Protein AF-A0A2G6CK92-F1 (afdb_monomer)

Nearest PDB structures (foldseek):
  3bgt-assembly1_D  TM=4.318E-01  e=2.587E+00  Chromobacterium violaceum
  5vly-assembly1_C  TM=3.282E-01  e=5.664E+00  Qubevirus durum

Foldseek 3Di:
DDPVVVVVVCVVVVDPPDPDDPACVVVLLVLQLCLCVPFVVVLLVVVQVVCVVVQKHWDWDDDSFKIKIFIDRVPDGQWIKMKGKDWAWPPPPDDDDDDPDPTHIFIFIWIDIPDDTDRGDGSVPDGSVNSVVVVVVVVVVSVVPDDD

Radius of gyration: 22.04 Å; Cα contacts (8 Å, |Δi|>4): 185; chains: 1; bounding box: 46×34×69 Å

Structure (mmCIF, N/CA/C/O backbone):
data_AF-A0A2G6CK92-F1
#
_entry.id   AF-A0A2G6CK92-F1
#
loop_
_atom_site.group_PDB
_atom_site.id
_atom_site.type_symbol
_atom_site.label_atom_id
_atom_site.label_alt_id
_atom_site.label_comp_id
_atom_site.label_asym_id
_atom_site.label_entity_id
_atom_site.label_seq_id
_atom_site.pdbx_PDB_ins_code
_atom_site.Cartn_x
_atom_site.Cartn_y
_atom_site.Cartn_z
_atom_site.occupancy
_atom_site.B_iso_or_equiv
_atom_site.auth_seq_id
_atom_site.auth_comp_id
_atom_site.auth_asym_id
_atom_site.auth_atom_id
_atom_site.pdbx_PDB_model_num
ATOM 1 N N . MET A 1 1 ? 24.777 24.370 -52.849 1.00 43.94 1 MET A N 1
ATOM 2 C CA . MET A 1 1 ? 23.976 23.941 -51.683 1.00 43.94 1 MET A CA 1
ATOM 3 C C . MET A 1 1 ? 23.740 22.450 -51.851 1.00 43.94 1 MET A C 1
ATOM 5 O O . MET A 1 1 ? 23.235 22.067 -52.897 1.00 43.94 1 MET A O 1
ATOM 9 N N . SER A 1 2 ? 24.301 21.631 -50.959 1.00 49.22 2 SER A N 1
ATOM 10 C CA . SER A 1 2 ? 24.571 20.202 -51.185 1.00 49.22 2 SER A CA 1
ATOM 11 C C . SER A 1 2 ? 23.309 19.328 -51.173 1.00 49.22 2 SER A C 1
ATOM 13 O O . SER A 1 2 ? 22.389 19.544 -50.389 1.00 49.22 2 SER A O 1
ATOM 15 N N . GLU A 1 3 ? 23.302 18.296 -52.024 1.00 59.47 3 GLU A N 1
ATOM 16 C CA . GLU A 1 3 ? 22.257 17.262 -52.151 1.00 59.47 3 GLU A CA 1
ATOM 17 C C . GLU A 1 3 ? 22.199 16.264 -50.972 1.00 59.47 3 GLU A C 1
ATOM 19 O O . GLU A 1 3 ? 21.442 15.298 -51.019 1.00 59.47 3 GLU A O 1
ATOM 24 N N . GLN A 1 4 ? 22.941 16.519 -49.888 1.00 63.59 4 GLN A N 1
ATOM 25 C CA . GLN A 1 4 ? 23.067 15.644 -48.710 1.00 63.59 4 GLN A CA 1
ATOM 26 C C . GLN A 1 4 ? 21.727 15.290 -48.052 1.00 63.59 4 GLN A C 1
ATOM 28 O O . GLN A 1 4 ? 21.559 14.186 -47.543 1.00 63.59 4 GLN A O 1
ATOM 33 N N . TRP A 1 5 ? 20.738 16.181 -48.125 1.00 66.19 5 TRP A N 1
ATOM 34 C CA . TRP A 1 5 ? 19.427 15.945 -47.519 1.00 66.19 5 TRP A CA 1
ATOM 35 C C . TRP A 1 5 ? 18.634 14.814 -48.200 1.00 66.19 5 TRP A C 1
ATOM 37 O O . TRP A 1 5 ? 17.757 14.215 -47.578 1.00 66.19 5 TRP A O 1
ATOM 47 N N . ARG A 1 6 ? 18.922 14.498 -49.472 1.00 66.94 6 ARG A N 1
ATOM 48 C CA . ARG A 1 6 ? 18.248 13.413 -50.209 1.00 66.94 6 ARG A CA 1
ATOM 49 C C . ARG A 1 6 ? 18.767 12.043 -49.796 1.00 66.94 6 ARG A C 1
ATOM 51 O O . ARG A 1 6 ? 17.975 11.106 -49.706 1.00 66.94 6 ARG A O 1
ATOM 58 N N . ASP A 1 7 ? 20.064 11.949 -49.523 1.00 59.66 7 ASP A N 1
ATOM 59 C CA . ASP A 1 7 ? 20.697 10.727 -49.031 1.00 59.66 7 ASP A CA 1
ATOM 60 C C . ASP A 1 7 ? 20.272 10.441 -47.586 1.00 59.66 7 ASP A C 1
ATOM 62 O O . ASP A 1 7 ? 19.863 9.321 -47.283 1.00 59.66 7 ASP A O 1
ATOM 66 N N . GLU A 1 8 ? 20.213 11.472 -46.734 1.00 55.81 8 GLU A N 1
ATOM 67 C CA . GLU A 1 8 ? 19.675 11.360 -45.370 1.00 55.81 8 GLU A CA 1
ATOM 68 C C . GLU A 1 8 ? 18.207 10.902 -45.361 1.00 55.81 8 GLU A C 1
ATOM 70 O O . GLU A 1 8 ? 17.823 10.026 -44.584 1.00 55.81 8 GLU A O 1
ATOM 75 N N . LEU A 1 9 ? 17.377 11.440 -46.263 1.00 56.38 9 LEU A N 1
ATOM 76 C CA . LEU A 1 9 ? 15.979 11.027 -46.399 1.00 56.38 9 LEU A CA 1
ATOM 77 C C . LEU A 1 9 ? 15.860 9.579 -46.897 1.00 56.38 9 LEU A C 1
ATOM 79 O O . LEU A 1 9 ? 14.988 8.838 -46.440 1.00 56.38 9 LEU A O 1
ATOM 83 N N . ARG A 1 10 ? 16.743 9.152 -47.808 1.00 61.22 10 ARG A N 1
ATOM 84 C CA . ARG A 1 10 ? 16.795 7.769 -48.297 1.00 61.22 10 ARG A CA 1
ATOM 85 C C . ARG A 1 10 ? 17.164 6.790 -47.193 1.00 61.22 10 ARG A C 1
ATOM 87 O O . ARG A 1 10 ? 16.502 5.764 -47.091 1.00 61.22 10 ARG A O 1
ATOM 94 N N . GLU A 1 11 ? 18.148 7.100 -46.352 1.00 54.81 11 GLU A N 1
ATOM 95 C CA . GLU A 1 11 ? 18.506 6.249 -45.209 1.00 54.81 11 GLU A CA 1
ATOM 96 C C . GLU A 1 11 ? 17.381 6.159 -44.171 1.00 54.81 11 GLU A C 1
ATOM 98 O O . GLU A 1 11 ? 17.123 5.094 -43.608 1.00 54.81 11 GLU A O 1
ATOM 103 N N . LEU A 1 12 ? 16.659 7.260 -43.953 1.00 54.41 12 LEU A N 1
ATOM 104 C CA . LEU A 1 12 ? 15.535 7.317 -43.019 1.00 54.41 12 LEU A CA 1
ATOM 105 C C . LEU A 1 12 ? 14.341 6.477 -43.513 1.00 54.41 12 LEU A C 1
ATOM 107 O O . LEU A 1 12 ? 13.684 5.804 -42.715 1.00 54.41 12 LEU A O 1
ATOM 111 N N . LEU A 1 13 ? 14.097 6.467 -44.828 1.00 59.41 13 LEU A N 1
ATOM 112 C CA . LEU A 1 13 ? 13.025 5.705 -45.483 1.00 59.41 13 LEU A CA 1
ATOM 113 C C . LEU A 1 13 ? 13.396 4.242 -45.783 1.00 59.41 13 LEU A C 1
ATOM 115 O O . LEU A 1 13 ? 12.508 3.392 -45.804 1.00 59.41 13 LEU A O 1
ATOM 119 N N . ALA A 1 14 ? 14.681 3.927 -45.975 1.00 58.38 14 ALA A N 1
ATOM 120 C CA . ALA A 1 14 ? 15.176 2.569 -46.242 1.00 58.38 14 ALA A CA 1
ATOM 121 C C . ALA A 1 14 ? 15.071 1.623 -45.033 1.00 58.38 14 ALA A C 1
ATOM 123 O O . ALA A 1 14 ? 15.307 0.423 -45.161 1.00 58.38 14 ALA A O 1
ATOM 124 N N . GLY A 1 15 ? 14.641 2.137 -43.880 1.00 43.56 15 GLY A N 1
ATOM 125 C CA . GLY A 1 15 ? 14.194 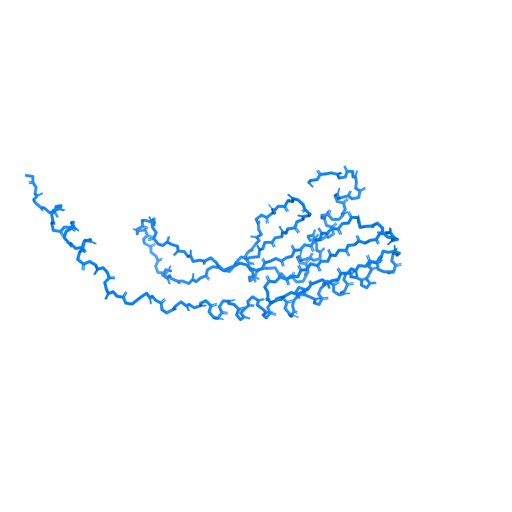1.316 -42.774 1.00 43.56 15 GLY A CA 1
ATOM 126 C C . GLY A 1 15 ? 15.347 0.816 -41.918 1.00 43.56 15 GLY A C 1
ATOM 127 O O . GLY A 1 15 ? 16.157 -0.023 -42.309 1.00 43.56 15 GLY A O 1
ATOM 128 N N . ARG A 1 16 ? 15.325 1.256 -40.659 1.00 50.00 16 ARG A N 1
ATOM 129 C CA . ARG A 1 16 ? 15.882 0.516 -39.526 1.00 50.00 16 ARG A CA 1
ATOM 130 C C . ARG A 1 16 ? 15.254 -0.885 -39.475 1.00 50.00 16 ARG A C 1
ATOM 132 O O . ARG A 1 16 ? 14.357 -1.135 -38.679 1.00 50.00 16 ARG A O 1
ATOM 139 N N . SER A 1 17 ? 15.745 -1.805 -40.295 1.00 42.28 17 SER A N 1
ATOM 140 C CA . SER A 1 17 ? 15.486 -3.243 -40.179 1.00 42.28 17 SER A CA 1
ATOM 141 C C . SER A 1 17 ? 16.558 -3.882 -39.300 1.00 42.28 17 SER A C 1
ATOM 143 O O . SER A 1 17 ? 17.225 -4.837 -39.679 1.00 42.28 17 SER A O 1
ATOM 145 N N . GLY A 1 18 ? 16.758 -3.317 -38.111 1.00 43.75 18 GLY A N 1
ATOM 146 C CA . GLY A 1 18 ? 17.366 -4.038 -37.002 1.00 43.75 18 GLY A CA 1
ATOM 147 C C . GLY A 1 18 ? 16.231 -4.546 -36.116 1.00 43.75 18 GLY A C 1
ATOM 148 O O . GLY A 1 18 ? 15.312 -3.766 -35.847 1.00 43.75 18 GLY A O 1
ATOM 149 N N . PRO A 1 19 ? 16.235 -5.814 -35.663 1.00 39.62 19 PRO A N 1
ATOM 150 C CA . PRO A 1 19 ? 15.238 -6.261 -34.701 1.00 39.62 19 PRO A CA 1
ATOM 151 C C . PRO A 1 19 ? 15.277 -5.317 -33.490 1.00 39.62 19 PRO A C 1
ATOM 153 O O . PRO A 1 19 ? 16.373 -4.957 -33.043 1.00 39.62 19 PRO A O 1
ATOM 156 N N . PRO A 1 20 ? 14.119 -4.886 -32.954 1.00 44.44 20 PRO A N 1
ATOM 157 C CA . PRO A 1 20 ? 14.107 -4.077 -31.745 1.00 44.44 20 PRO A CA 1
ATOM 158 C C . PRO A 1 20 ? 14.922 -4.798 -30.660 1.00 44.44 20 PRO A C 1
ATOM 160 O O . PRO A 1 20 ? 14.878 -6.035 -30.601 1.00 44.44 20 PRO A O 1
ATOM 163 N N . PRO A 1 21 ? 15.666 -4.073 -29.799 1.00 46.44 21 PRO A N 1
ATOM 164 C CA . PRO A 1 21 ? 16.368 -4.703 -28.687 1.00 46.44 21 PRO A CA 1
ATOM 165 C C . PRO A 1 21 ? 15.366 -5.587 -27.946 1.00 46.44 21 PRO A C 1
ATOM 167 O O . PRO A 1 21 ? 14.272 -5.115 -27.623 1.00 46.44 21 PRO A O 1
ATOM 170 N N . LYS A 1 22 ? 15.696 -6.878 -27.756 1.00 49.91 22 LYS A N 1
ATOM 171 C CA . LYS A 1 22 ? 14.795 -7.867 -27.139 1.00 49.91 22 LYS A CA 1
ATOM 172 C C . LYS A 1 22 ? 14.184 -7.230 -25.899 1.00 49.91 22 LYS A C 1
ATOM 174 O O . LYS A 1 22 ? 14.901 -6.949 -24.939 1.00 49.91 22 LYS A O 1
ATOM 179 N N . SER A 1 23 ? 12.887 -6.923 -25.953 1.00 53.25 23 SER A N 1
ATOM 180 C CA . SER A 1 23 ? 12.266 -6.115 -24.911 1.00 53.25 23 SER A CA 1
ATOM 181 C C . SER A 1 23 ? 12.450 -6.851 -23.587 1.00 53.25 23 SER A C 1
ATOM 183 O O . SER A 1 23 ? 11.966 -7.973 -23.420 1.00 53.25 23 SER A O 1
ATOM 185 N N . ASN A 1 24 ? 13.143 -6.233 -22.631 1.00 63.56 24 ASN A N 1
ATOM 186 C CA . ASN A 1 24 ? 13.328 -6.834 -21.315 1.00 63.56 24 ASN A CA 1
ATOM 187 C C . ASN A 1 24 ? 12.067 -6.692 -20.432 1.00 63.56 24 ASN A C 1
ATOM 189 O O . ASN A 1 24 ? 12.123 -6.615 -19.204 1.00 63.56 24 ASN A O 1
ATOM 193 N N . LEU A 1 25 ? 10.899 -6.609 -21.076 1.00 67.06 25 LEU A N 1
ATOM 194 C CA . LEU A 1 25 ? 9.591 -6.420 -20.466 1.00 67.06 25 LEU A CA 1
ATOM 195 C C . LEU A 1 25 ? 9.245 -7.587 -19.545 1.00 67.06 25 LEU A C 1
ATOM 197 O O . LEU A 1 25 ? 8.688 -7.374 -18.474 1.00 67.06 25 LEU A O 1
ATOM 201 N N . ALA A 1 26 ? 9.613 -8.810 -19.930 1.00 74.31 26 ALA A N 1
ATOM 202 C CA . ALA A 1 26 ? 9.411 -9.989 -19.099 1.00 74.31 26 ALA A CA 1
ATOM 203 C C . ALA A 1 26 ? 10.197 -9.897 -17.781 1.00 74.31 26 ALA A C 1
ATOM 205 O O . ALA A 1 26 ? 9.650 -10.201 -16.721 1.00 74.31 26 ALA A O 1
ATOM 206 N N . GLU A 1 27 ? 11.447 -9.430 -17.806 1.00 74.69 27 GLU A N 1
ATOM 207 C CA . GLU A 1 27 ? 12.224 -9.240 -16.579 1.00 74.69 27 GLU A CA 1
ATOM 208 C C . GLU A 1 27 ? 11.723 -8.041 -15.771 1.00 74.69 27 GLU A C 1
ATOM 210 O O . GLU A 1 27 ? 11.604 -8.137 -14.552 1.00 74.69 27 GLU A O 1
ATOM 215 N N . GLY A 1 28 ? 11.350 -6.939 -16.430 1.00 75.12 28 GLY A N 1
ATOM 216 C CA . GLY A 1 28 ? 10.701 -5.799 -15.781 1.00 75.12 28 GLY A CA 1
ATOM 217 C C . GLY A 1 28 ? 9.429 -6.210 -15.035 1.00 75.12 28 GLY A C 1
ATOM 218 O O . GLY A 1 28 ? 9.272 -5.893 -13.857 1.00 75.12 28 GLY A O 1
ATOM 219 N N . ARG A 1 29 ? 8.571 -7.008 -15.682 1.00 81.06 29 ARG A N 1
ATOM 220 C CA . ARG A 1 29 ? 7.361 -7.592 -15.088 1.00 81.06 29 ARG A CA 1
ATOM 221 C C . ARG A 1 29 ? 7.694 -8.467 -13.884 1.00 81.06 29 ARG A C 1
ATOM 223 O O . ARG A 1 29 ? 7.137 -8.254 -12.811 1.00 81.06 29 ARG A O 1
ATOM 230 N N . ARG A 1 30 ? 8.655 -9.389 -14.017 1.00 84.44 30 ARG A N 1
ATOM 231 C CA . ARG A 1 30 ? 9.103 -10.241 -12.898 1.00 84.44 30 ARG A CA 1
ATOM 232 C C . ARG A 1 30 ? 9.631 -9.418 -11.723 1.00 84.44 30 ARG A C 1
ATOM 234 O O . ARG A 1 30 ? 9.348 -9.751 -10.576 1.00 84.44 30 ARG A O 1
ATOM 241 N N . ARG A 1 31 ? 10.380 -8.344 -11.988 1.00 82.62 31 ARG A N 1
ATOM 242 C CA . ARG A 1 31 ? 10.914 -7.444 -10.954 1.00 82.62 31 ARG A CA 1
ATOM 243 C C . ARG A 1 31 ? 9.792 -6.713 -10.212 1.00 82.62 31 ARG A C 1
ATOM 245 O O . ARG A 1 31 ? 9.813 -6.704 -8.984 1.00 82.62 31 ARG A O 1
ATOM 252 N N . VAL A 1 32 ? 8.801 -6.172 -10.927 1.00 84.56 32 VAL A N 1
ATOM 253 C CA . VAL A 1 32 ? 7.626 -5.525 -10.315 1.00 84.56 32 VAL A CA 1
ATOM 254 C C . VAL A 1 32 ? 6.826 -6.523 -9.481 1.00 84.56 32 VAL A C 1
ATOM 256 O O . VAL A 1 32 ? 6.573 -6.256 -8.311 1.00 84.56 32 VAL A O 1
ATOM 259 N N . ALA A 1 33 ? 6.496 -7.691 -10.036 1.00 88.50 33 ALA A N 1
ATOM 260 C CA . ALA A 1 33 ? 5.734 -8.712 -9.318 1.00 88.50 33 ALA A CA 1
ATOM 261 C C . ALA A 1 33 ? 6.451 -9.175 -8.046 1.00 88.50 33 ALA A C 1
ATOM 263 O O . ALA A 1 33 ? 5.850 -9.289 -6.975 1.00 88.50 33 ALA A O 1
ATOM 264 N N . LYS A 1 34 ? 7.775 -9.356 -8.126 1.00 89.69 34 LYS A N 1
ATOM 265 C CA . LYS A 1 34 ? 8.598 -9.667 -6.958 1.00 89.69 34 LYS A CA 1
ATOM 266 C C . LYS A 1 34 ? 8.522 -8.554 -5.911 1.00 89.69 34 LYS A C 1
ATOM 268 O O . LYS A 1 34 ? 8.289 -8.873 -4.751 1.00 89.69 34 LYS A O 1
ATOM 273 N N . TRP A 1 35 ? 8.669 -7.287 -6.291 1.00 87.94 35 TRP A N 1
ATOM 274 C CA . TRP A 1 35 ? 8.567 -6.155 -5.363 1.00 87.94 35 TRP A CA 1
ATOM 275 C C . TRP A 1 35 ? 7.180 -6.035 -4.710 1.00 87.94 35 TRP A C 1
ATOM 277 O O . TRP A 1 35 ? 7.097 -5.961 -3.486 1.00 87.94 35 TRP A O 1
ATOM 287 N N . ILE A 1 36 ? 6.089 -6.136 -5.479 1.00 90.25 36 ILE A N 1
ATOM 288 C CA . ILE A 1 36 ? 4.723 -6.149 -4.929 1.00 90.25 36 ILE A CA 1
ATOM 289 C C . ILE A 1 36 ? 4.567 -7.283 -3.905 1.00 90.25 36 ILE A C 1
ATOM 291 O O . ILE A 1 36 ? 4.073 -7.073 -2.798 1.00 90.25 36 ILE A O 1
ATOM 295 N N . SER A 1 37 ? 5.026 -8.490 -4.252 1.00 93.31 37 SER A N 1
ATOM 296 C CA . SER A 1 37 ? 4.870 -9.676 -3.404 1.00 93.31 37 SER A CA 1
ATOM 297 C C . SER A 1 37 ? 5.730 -9.666 -2.136 1.00 93.31 37 SER A C 1
ATOM 299 O O . SER A 1 37 ? 5.284 -10.182 -1.112 1.00 93.31 37 SER A O 1
ATOM 301 N N . LYS A 1 38 ? 6.946 -9.108 -2.201 1.00 93.31 38 LYS A N 1
ATOM 302 C CA . LYS A 1 38 ? 7.952 -9.183 -1.129 1.00 93.31 38 LYS A CA 1
ATOM 303 C C . LYS A 1 38 ? 8.068 -7.917 -0.289 1.00 93.31 38 LYS A C 1
ATOM 305 O O . LYS A 1 38 ? 8.627 -7.990 0.798 1.00 93.31 38 LYS A O 1
ATOM 310 N N . THR A 1 39 ? 7.573 -6.787 -0.781 1.00 91.25 39 THR A N 1
ATOM 311 C CA . THR A 1 39 ? 7.692 -5.492 -0.104 1.00 91.25 39 THR A CA 1
ATOM 312 C C . THR A 1 39 ? 6.309 -4.919 0.160 1.00 91.25 39 THR A C 1
ATOM 314 O O . THR A 1 39 ? 5.894 -4.872 1.310 1.00 91.25 39 THR A O 1
ATOM 317 N N . VAL A 1 40 ? 5.546 -4.591 -0.886 1.00 91.50 40 VAL A N 1
ATOM 318 C CA . VAL A 1 40 ? 4.281 -3.851 -0.727 1.00 91.50 40 VAL A CA 1
ATOM 319 C C . VAL A 1 40 ? 3.227 -4.650 0.042 1.00 91.50 40 VAL A C 1
ATOM 321 O O . VAL A 1 40 ? 2.689 -4.177 1.039 1.00 91.50 40 VAL A O 1
ATOM 324 N N . ALA A 1 41 ? 2.940 -5.883 -0.385 1.00 94.06 41 ALA A N 1
ATOM 325 C CA . ALA A 1 41 ? 1.891 -6.686 0.239 1.00 94.06 41 ALA A CA 1
ATOM 326 C C . ALA A 1 41 ? 2.187 -7.034 1.715 1.00 94.06 41 ALA A C 1
ATOM 328 O O . ALA A 1 41 ? 1.266 -6.938 2.527 1.00 94.06 41 ALA A O 1
ATOM 329 N N . PRO A 1 42 ? 3.422 -7.413 2.108 1.00 95.81 42 PRO A N 1
ATOM 330 C CA . PRO A 1 42 ? 3.784 -7.537 3.520 1.00 95.81 42 PRO A CA 1
ATOM 331 C C . PRO A 1 42 ? 3.588 -6.240 4.311 1.00 95.81 42 PRO A C 1
ATOM 333 O O . PRO A 1 42 ? 2.951 -6.279 5.359 1.00 95.81 42 PRO A O 1
ATOM 336 N 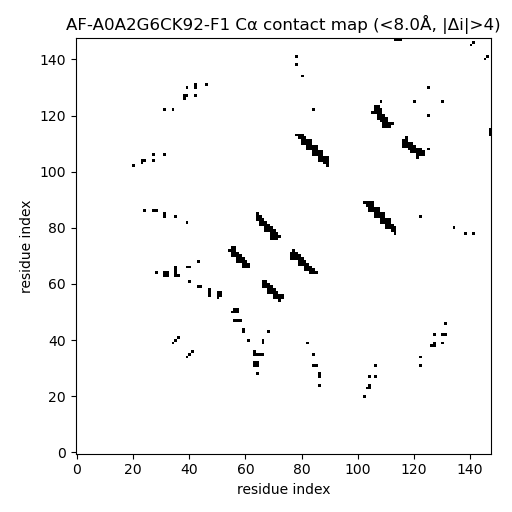N . THR A 1 43 ? 4.022 -5.090 3.783 1.00 95.50 43 THR A N 1
ATOM 337 C CA . THR A 1 43 ? 3.826 -3.792 4.447 1.00 95.50 43 THR A CA 1
ATOM 338 C C . THR A 1 43 ? 2.346 -3.468 4.658 1.00 95.50 43 THR A C 1
ATOM 340 O O . THR A 1 43 ? 1.957 -3.041 5.740 1.00 95.50 43 THR A O 1
ATOM 343 N N . PHE A 1 44 ? 1.484 -3.747 3.677 1.00 96.69 44 PHE A N 1
ATOM 344 C CA . PHE A 1 44 ? 0.038 -3.550 3.836 1.00 96.69 44 PHE A CA 1
ATOM 345 C C . PHE A 1 44 ? -0.566 -4.484 4.886 1.00 96.69 44 PHE A C 1
ATOM 347 O O . PHE A 1 44 ? -1.470 -4.086 5.617 1.00 96.69 44 PHE A O 1
ATOM 354 N N . LYS A 1 45 ? -0.066 -5.721 5.007 1.00 97.19 45 LYS A N 1
ATOM 355 C CA . LYS A 1 45 ? -0.510 -6.643 6.064 1.00 97.19 45 LYS A CA 1
ATOM 356 C C . LYS A 1 45 ? -0.157 -6.124 7.454 1.00 97.19 45 LYS A C 1
ATOM 358 O O . LYS A 1 45 ? -0.975 -6.271 8.359 1.00 97.19 45 LYS A O 1
ATOM 363 N N . GLU A 1 46 ? 1.024 -5.532 7.610 1.00 96.62 46 GLU A N 1
ATOM 364 C CA . GLU A 1 46 ? 1.442 -4.888 8.859 1.00 96.62 46 GLU A CA 1
ATOM 365 C C . GLU A 1 46 ? 0.556 -3.682 9.182 1.00 96.62 46 GLU A C 1
ATOM 367 O O . GLU A 1 46 ? 0.009 -3.622 10.281 1.00 96.62 46 GLU A O 1
ATOM 372 N N . LEU A 1 47 ? 0.327 -2.791 8.206 1.00 96.50 47 LEU A N 1
ATOM 373 C CA . LEU A 1 47 ? -0.584 -1.650 8.353 1.00 96.50 47 LEU A CA 1
ATOM 374 C C . LEU A 1 47 ? -1.980 -2.091 8.784 1.00 96.50 47 LEU A C 1
ATOM 376 O O . LEU A 1 47 ? -2.515 -1.555 9.745 1.00 96.50 47 LEU A O 1
ATOM 380 N N . ARG A 1 48 ? -2.554 -3.106 8.129 1.00 96.94 48 ARG A N 1
ATOM 381 C CA . ARG A 1 48 ? -3.854 -3.668 8.518 1.00 96.94 48 ARG A CA 1
ATOM 382 C C . ARG A 1 48 ? -3.854 -4.144 9.969 1.00 96.94 48 ARG A C 1
ATOM 384 O O . ARG A 1 48 ? -4.813 -3.884 10.685 1.00 96.94 48 ARG A O 1
ATOM 391 N N . GLY A 1 49 ? -2.809 -4.864 10.382 1.00 95.69 49 GLY A N 1
ATOM 392 C CA . GLY A 1 49 ? -2.691 -5.359 11.752 1.00 95.69 49 GLY A CA 1
ATOM 393 C C . GLY A 1 49 ? -2.632 -4.225 12.772 1.00 95.69 49 GLY A C 1
ATOM 394 O O . GLY A 1 49 ? -3.254 -4.323 13.823 1.00 95.69 49 GLY A O 1
ATOM 395 N N . GLU A 1 50 ? -1.929 -3.140 12.451 1.00 96.88 50 GLU A N 1
ATOM 396 C CA . GLU A 1 50 ? -1.848 -1.971 13.323 1.00 96.88 50 GLU A CA 1
ATOM 397 C C . GLU A 1 50 ? -3.165 -1.184 13.344 1.00 96.88 50 GLU A C 1
ATOM 399 O O . GLU A 1 50 ? -3.702 -0.938 14.418 1.00 96.88 50 GLU A O 1
ATOM 404 N N . LEU A 1 51 ? -3.760 -0.891 12.183 1.00 95.31 51 LEU A N 1
ATOM 405 C CA . LEU A 1 51 ? -5.070 -0.235 12.058 1.00 95.31 51 LEU A CA 1
ATOM 406 C C . LEU A 1 51 ? -6.158 -0.959 12.866 1.00 95.31 51 LEU A C 1
ATOM 408 O O . LEU A 1 51 ? -6.952 -0.312 13.552 1.00 95.31 51 LEU A O 1
ATOM 412 N N . GLN A 1 52 ? -6.143 -2.295 12.857 1.00 95.06 52 GLN A N 1
ATOM 413 C CA . GLN A 1 52 ? -7.082 -3.114 13.622 1.00 95.06 52 GLN A CA 1
ATOM 414 C C . GLN A 1 52 ? -6.964 -2.911 15.133 1.00 95.06 52 GLN A C 1
ATOM 416 O O . GLN A 1 52 ? -7.987 -2.869 15.816 1.00 95.06 52 GLN A O 1
ATOM 421 N N . LYS A 1 53 ? -5.750 -2.723 15.665 1.00 96.25 53 LYS A N 1
ATOM 422 C CA . LYS A 1 53 ? -5.553 -2.408 17.091 1.00 96.25 53 LYS A CA 1
ATOM 423 C C . LYS A 1 53 ? -6.172 -1.063 17.475 1.00 96.25 53 LYS A C 1
ATOM 425 O O . LYS A 1 53 ? -6.563 -0.888 18.623 1.00 96.25 53 LYS A O 1
ATOM 430 N N . HIS A 1 54 ? -6.303 -0.151 16.512 1.00 94.81 54 HIS A N 1
ATOM 431 C CA . HIS A 1 54 ? -6.891 1.182 16.681 1.00 94.81 54 HIS A CA 1
ATOM 432 C C . HIS A 1 54 ? -8.347 1.263 16.188 1.00 94.81 54 HIS A C 1
ATOM 434 O O . HIS A 1 54 ? -8.861 2.350 15.910 1.00 94.81 54 HIS A O 1
ATOM 440 N N . GLY A 1 55 ? -9.030 0.119 16.062 1.00 94.19 55 GLY A N 1
ATOM 441 C CA . GLY A 1 55 ? -10.461 0.048 15.748 1.00 94.19 55 GLY A CA 1
ATOM 442 C C . GLY A 1 55 ? -10.824 0.265 14.276 1.00 94.19 55 GLY A C 1
ATOM 443 O O . GLY A 1 55 ? -11.998 0.452 13.970 1.00 94.19 55 GLY A O 1
ATOM 444 N N . ARG A 1 56 ? -9.851 0.248 13.356 1.00 96.00 56 ARG A N 1
ATOM 445 C CA . ARG A 1 56 ? -10.095 0.329 11.906 1.00 96.00 56 ARG A CA 1
ATOM 446 C C . ARG A 1 56 ? -9.986 -1.052 11.289 1.00 96.00 56 ARG A C 1
ATOM 448 O O . ARG A 1 56 ? -9.058 -1.796 11.588 1.00 96.00 56 ARG A O 1
ATOM 455 N N . SER A 1 57 ? -10.889 -1.397 10.380 1.00 96.31 57 SER A N 1
ATOM 456 C CA . SER A 1 57 ? -10.693 -2.588 9.548 1.00 96.31 57 SER A CA 1
ATOM 457 C C . SER A 1 57 ? -10.034 -2.193 8.229 1.00 96.31 57 SER A C 1
ATOM 459 O O . SER A 1 57 ? -10.164 -1.057 7.779 1.00 96.31 57 SER A O 1
ATOM 461 N N . ALA A 1 58 ? -9.274 -3.103 7.616 1.00 96.12 58 ALA A N 1
ATOM 462 C CA . ALA A 1 58 ? -8.696 -2.838 6.306 1.00 96.12 58 ALA A CA 1
ATOM 463 C C . ALA A 1 58 ? -8.696 -4.071 5.400 1.00 96.12 58 ALA A C 1
ATOM 465 O O . ALA A 1 58 ? -8.335 -5.180 5.808 1.00 96.12 58 ALA A O 1
ATOM 466 N N . VAL A 1 59 ? -9.071 -3.849 4.143 1.00 96.56 59 VAL A N 1
ATOM 467 C CA . VAL A 1 59 ? -9.104 -4.851 3.077 1.00 96.56 59 VAL A CA 1
ATOM 468 C C . VAL A 1 59 ? -7.905 -4.634 2.170 1.00 96.56 59 VAL A C 1
ATOM 470 O O . VAL A 1 59 ? -7.627 -3.512 1.755 1.00 96.56 59 VAL A O 1
ATOM 473 N N . ILE A 1 60 ? -7.191 -5.716 1.861 1.00 96.19 60 ILE A N 1
ATOM 474 C CA . ILE A 1 60 ? -6.026 -5.680 0.979 1.00 96.19 60 ILE A CA 1
ATOM 475 C C . ILE A 1 60 ? -6.373 -6.400 -0.315 1.00 96.19 60 ILE A C 1
ATOM 477 O O . ILE A 1 60 ? -6.700 -7.587 -0.299 1.00 96.19 60 ILE A O 1
ATOM 481 N N . GLU A 1 61 ? -6.222 -5.701 -1.431 1.00 95.31 61 GLU A N 1
ATOM 482 C CA . GLU A 1 61 ? -6.310 -6.271 -2.770 1.00 95.31 61 GLU A CA 1
ATOM 483 C C . GLU A 1 61 ? -4.923 -6.343 -3.392 1.00 95.31 61 GLU A C 1
ATOM 485 O O . GLU A 1 61 ? -4.090 -5.455 -3.208 1.00 95.31 61 GLU A O 1
ATOM 490 N N . ARG A 1 62 ? -4.650 -7.414 -4.138 1.00 92.88 62 ARG A N 1
ATOM 491 C CA . ARG A 1 62 ? -3.343 -7.623 -4.759 1.00 92.88 62 ARG A CA 1
ATOM 492 C C . ARG A 1 62 ? -3.487 -8.297 -6.111 1.00 92.88 62 ARG A C 1
ATOM 494 O O . ARG A 1 62 ? -4.081 -9.367 -6.200 1.00 92.88 62 ARG A O 1
ATOM 501 N N . GLY A 1 63 ? -2.822 -7.731 -7.111 1.00 91.19 63 GLY A N 1
ATOM 502 C CA . GLY A 1 63 ? -2.492 -8.407 -8.361 1.00 91.19 63 GLY A CA 1
ATOM 503 C C . GLY A 1 63 ? -0.983 -8.462 -8.586 1.00 91.19 63 GLY A C 1
ATOM 504 O O . GLY A 1 63 ? -0.187 -8.046 -7.745 1.00 91.19 63 GLY A O 1
ATOM 505 N N . ASP A 1 64 ? -0.574 -8.944 -9.757 1.00 85.06 64 ASP A N 1
ATOM 506 C CA . ASP A 1 64 ? 0.851 -9.103 -10.082 1.00 85.06 64 ASP A CA 1
ATOM 507 C C . ASP A 1 64 ? 1.604 -7.772 -10.176 1.00 85.06 64 ASP A C 1
ATOM 509 O O . ASP A 1 64 ? 2.812 -7.720 -9.965 1.00 85.06 64 ASP A O 1
ATOM 513 N N . TYR A 1 65 ? 0.906 -6.681 -10.490 1.00 85.75 65 TYR A N 1
ATOM 514 C CA . TYR A 1 65 ? 1.522 -5.371 -10.724 1.00 85.75 65 TYR A CA 1
ATOM 515 C C . TYR A 1 65 ? 0.916 -4.257 -9.876 1.00 85.75 65 TYR A C 1
ATOM 517 O O . TYR A 1 65 ? 1.191 -3.083 -10.124 1.00 85.75 65 TYR A O 1
ATOM 525 N N . TYR A 1 66 ? 0.082 -4.603 -8.898 1.00 89.88 66 TYR A N 1
ATOM 526 C CA . TYR A 1 66 ? -0.527 -3.632 -8.002 1.00 89.88 66 TYR A CA 1
ATOM 527 C C . TYR A 1 66 ? -0.872 -4.251 -6.649 1.00 89.88 66 TYR A C 1
ATOM 529 O O . TYR A 1 66 ? -1.104 -5.456 -6.539 1.00 89.88 66 TYR A O 1
ATOM 537 N N . ALA A 1 67 ? -0.956 -3.404 -5.633 1.00 92.81 67 ALA A N 1
ATOM 538 C CA . ALA A 1 67 ? -1.612 -3.717 -4.377 1.00 92.81 67 ALA A CA 1
ATOM 539 C C . ALA A 1 67 ? -2.382 -2.486 -3.895 1.00 92.81 67 ALA A C 1
ATOM 541 O O . ALA A 1 67 ? -1.932 -1.361 -4.101 1.00 92.81 67 ALA A O 1
ATOM 542 N N . ALA A 1 68 ? -3.518 -2.699 -3.244 1.00 94.31 68 ALA A N 1
ATOM 543 C CA . ALA A 1 68 ? -4.317 -1.653 -2.620 1.00 94.31 68 ALA A CA 1
ATOM 544 C C . ALA A 1 68 ? -4.664 -2.043 -1.183 1.00 94.31 68 ALA A C 1
ATOM 546 O O . ALA A 1 68 ? -4.850 -3.223 -0.886 1.00 94.31 68 ALA A O 1
ATOM 547 N N . ILE A 1 69 ? -4.750 -1.049 -0.307 1.00 95.00 69 ILE A N 1
ATOM 548 C CA . ILE A 1 69 ? -5.306 -1.163 1.035 1.00 95.00 69 ILE A CA 1
ATOM 549 C C . ILE A 1 69 ? -6.449 -0.158 1.163 1.00 95.00 69 ILE A C 1
ATOM 551 O O . ILE A 1 69 ? -6.285 1.029 0.890 1.00 95.00 69 ILE A O 1
ATOM 555 N N . ARG A 1 70 ? -7.621 -0.657 1.548 1.00 95.44 70 ARG A N 1
ATOM 556 C CA . ARG A 1 70 ? -8.825 0.135 1.806 1.00 95.44 70 ARG A CA 1
ATOM 557 C C . ARG A 1 70 ? -9.119 0.077 3.293 1.00 95.44 70 ARG A C 1
ATOM 559 O O . ARG A 1 70 ? -9.204 -1.023 3.834 1.00 95.44 70 ARG A O 1
ATOM 566 N N . VAL A 1 71 ? -9.213 1.231 3.938 1.00 94.69 71 VAL A N 1
ATOM 567 C CA . VAL A 1 71 ? -9.426 1.393 5.378 1.00 94.69 71 VAL A CA 1
ATOM 568 C C . VAL A 1 71 ? -10.882 1.760 5.626 1.00 94.69 71 VAL A C 1
ATOM 570 O O . VAL A 1 71 ? -11.466 2.572 4.905 1.00 94.69 71 VAL A O 1
ATOM 573 N N . PHE A 1 72 ? -11.462 1.145 6.647 1.00 93.50 72 PHE A N 1
ATOM 574 C CA . PHE A 1 72 ? -12.860 1.282 7.009 1.00 93.50 72 PHE A CA 1
ATOM 575 C C . PHE A 1 72 ? -13.003 1.578 8.498 1.00 93.50 72 PHE A C 1
ATOM 577 O O . PHE A 1 72 ? -12.340 0.964 9.344 1.00 93.50 72 PHE A O 1
ATOM 584 N N . ASN A 1 73 ? -13.961 2.446 8.802 1.00 93.25 73 ASN A N 1
ATOM 585 C CA . ASN A 1 73 ? -14.472 2.675 10.142 1.00 93.25 73 ASN A CA 1
ATOM 586 C C . ASN A 1 73 ? -15.915 2.155 10.199 1.00 93.25 73 ASN A C 1
ATOM 588 O O . ASN A 1 73 ? -16.829 2.740 9.612 1.00 93.25 73 ASN A O 1
ATOM 592 N N . GLY A 1 74 ? -16.102 0.995 10.833 1.00 93.19 74 GLY A N 1
ATOM 593 C CA . GLY A 1 74 ? -17.329 0.211 10.683 1.00 93.19 74 GLY A CA 1
ATOM 594 C C . GLY A 1 74 ? -17.516 -0.239 9.230 1.00 93.19 74 GLY A C 1
ATOM 595 O O . GLY A 1 74 ? -16.613 -0.829 8.641 1.00 93.19 74 GLY A O 1
ATOM 596 N N . GLU A 1 75 ? -18.678 0.059 8.649 1.00 91.69 75 GLU A N 1
ATOM 597 C CA . GLU A 1 75 ? -19.015 -0.277 7.254 1.00 91.69 75 GLU A CA 1
ATOM 598 C C . GLU A 1 75 ? -18.618 0.816 6.250 1.00 91.69 75 GLU A C 1
ATOM 600 O O . GLU A 1 75 ? -18.691 0.618 5.036 1.00 91.69 75 GLU A O 1
ATOM 605 N N . ARG A 1 76 ? -18.187 1.986 6.735 1.00 90.75 76 ARG A N 1
ATOM 606 C CA . ARG A 1 76 ? -17.835 3.116 5.879 1.00 90.75 76 ARG A CA 1
ATOM 607 C C . ARG A 1 76 ? -16.377 3.013 5.452 1.00 90.75 76 ARG A C 1
ATOM 609 O O . ARG A 1 76 ? -15.479 3.090 6.290 1.00 90.75 76 ARG A O 1
ATOM 616 N N . GLU A 1 77 ? -16.148 2.906 4.145 1.00 90.50 77 GLU A N 1
ATOM 617 C CA . GLU A 1 77 ? -14.819 3.119 3.568 1.00 90.50 77 GLU A CA 1
ATOM 618 C C . GLU A 1 77 ? -14.426 4.580 3.779 1.00 90.50 77 GLU A C 1
ATOM 620 O O . GLU A 1 77 ? -15.141 5.494 3.359 1.00 90.50 77 GLU A O 1
ATOM 625 N N . GLU A 1 78 ? -13.300 4.791 4.444 1.00 89.50 78 GLU A N 1
ATOM 626 C CA . GLU A 1 78 ? -12.833 6.125 4.798 1.00 89.50 78 GLU A CA 1
ATOM 627 C C . GLU A 1 78 ? -11.633 6.529 3.936 1.00 89.50 78 GLU A C 1
ATOM 629 O O . GLU A 1 78 ? -11.593 7.637 3.414 1.00 89.50 78 GLU A O 1
ATOM 634 N N . PHE A 1 79 ? -10.720 5.592 3.668 1.00 88.50 79 PHE A N 1
ATOM 635 C CA . PHE A 1 79 ? -9.476 5.877 2.962 1.00 88.50 79 PHE A CA 1
ATOM 636 C C . PHE A 1 79 ? -9.053 4.714 2.060 1.00 88.50 79 PHE A C 1
ATOM 638 O O . PHE A 1 79 ? -9.256 3.545 2.386 1.00 88.50 79 PHE A O 1
ATOM 645 N N . SER A 1 80 ? -8.435 5.027 0.922 1.00 90.31 80 SER A N 1
ATOM 646 C CA . SER A 1 80 ? -7.893 4.036 -0.008 1.00 90.31 80 SER A CA 1
ATOM 647 C C . SER A 1 80 ? -6.518 4.473 -0.486 1.00 90.31 80 SER A C 1
ATOM 649 O O . SER A 1 80 ? -6.340 5.600 -0.949 1.00 90.31 80 SER A O 1
ATOM 651 N N . TYR A 1 81 ? -5.561 3.555 -0.398 1.00 89.12 81 TYR A N 1
ATOM 652 C CA . TYR A 1 81 ? -4.184 3.761 -0.814 1.00 89.12 81 TYR A CA 1
AT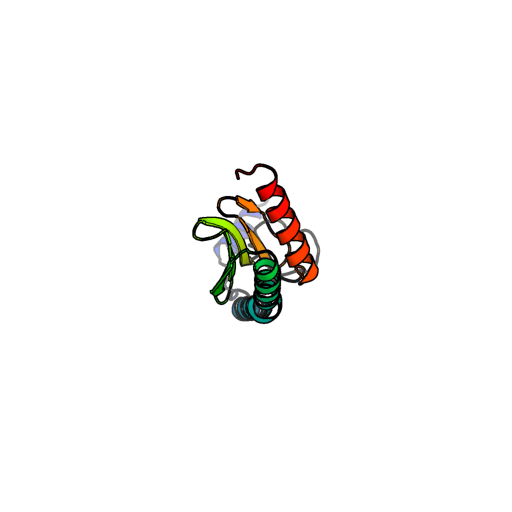OM 653 C C . TYR A 1 81 ? -3.742 2.596 -1.687 1.00 89.12 81 TYR A C 1
ATOM 655 O O . TYR A 1 81 ? -3.823 1.430 -1.290 1.00 89.12 81 TYR A O 1
ATOM 663 N N . SER A 1 82 ? -3.262 2.889 -2.891 1.00 89.94 82 SER A N 1
ATOM 664 C CA . SER A 1 82 ? -2.816 1.854 -3.814 1.00 89.94 82 SER A CA 1
ATOM 665 C C . SER A 1 82 ? -1.474 2.173 -4.441 1.00 89.94 82 SER A C 1
ATOM 667 O O . SER A 1 82 ? -1.141 3.319 -4.722 1.00 89.94 82 SER A O 1
ATOM 669 N N . ILE A 1 83 ? -0.704 1.117 -4.675 1.00 87.94 83 ILE A N 1
ATOM 670 C CA . ILE A 1 83 ? 0.593 1.172 -5.328 1.00 87.94 83 ILE A CA 1
ATOM 671 C C . ILE A 1 83 ? 0.522 0.325 -6.590 1.00 87.94 83 ILE A C 1
ATOM 673 O O . ILE A 1 83 ? 0.191 -0.864 -6.540 1.00 87.94 83 ILE A O 1
ATOM 677 N N . ARG A 1 84 ? 0.891 0.917 -7.726 1.00 86.12 84 ARG A N 1
ATOM 678 C CA . ARG A 1 84 ? 0.954 0.251 -9.028 1.00 86.12 84 ARG A CA 1
ATOM 679 C C . ARG A 1 84 ? 2.360 0.327 -9.606 1.00 86.12 84 ARG A C 1
ATOM 681 O O . ARG A 1 84 ? 2.947 1.396 -9.706 1.00 86.12 84 ARG A O 1
ATOM 688 N N . GLY A 1 85 ? 2.895 -0.806 -10.045 1.00 81.44 85 GLY A N 1
ATOM 689 C CA . GLY A 1 85 ? 4.132 -0.836 -10.818 1.00 81.44 85 GLY A CA 1
ATOM 690 C C . GLY A 1 85 ? 3.852 -0.634 -12.306 1.00 81.44 85 GLY A C 1
ATOM 691 O O . GLY A 1 85 ? 3.094 -1.395 -12.910 1.00 81.44 85 GLY A O 1
ATOM 692 N N . ARG A 1 86 ? 4.489 0.366 -12.918 1.00 75.00 86 ARG A N 1
ATOM 693 C CA . ARG A 1 86 ? 4.474 0.598 -14.367 1.00 75.00 86 ARG A CA 1
ATOM 694 C C . ARG A 1 86 ? 5.853 0.401 -14.980 1.00 75.00 86 ARG A C 1
ATOM 696 O O . ARG A 1 86 ? 6.884 0.708 -14.382 1.00 75.00 86 ARG A O 1
ATOM 703 N N . ILE A 1 87 ? 5.848 -0.109 -16.207 1.00 70.56 87 ILE A N 1
ATOM 704 C CA . ILE A 1 87 ? 7.047 -0.346 -17.008 1.00 70.56 87 ILE A CA 1
ATOM 705 C C . ILE A 1 87 ? 6.994 0.624 -18.180 1.00 70.56 87 ILE A C 1
ATOM 707 O O . ILE A 1 87 ? 6.155 0.478 -19.066 1.00 70.56 87 ILE A O 1
ATOM 711 N N . TYR A 1 88 ? 7.868 1.624 -18.164 1.00 63.31 88 TYR A N 1
ATOM 712 C CA . TYR A 1 88 ? 7.996 2.608 -19.227 1.00 63.31 88 TYR A CA 1
ATOM 713 C C . TYR A 1 88 ? 9.118 2.195 -20.182 1.00 63.31 88 TYR A C 1
ATOM 715 O O . TYR A 1 88 ? 10.243 1.914 -19.762 1.00 63.31 88 TYR A O 1
ATOM 723 N N . HIS A 1 89 ? 8.826 2.196 -21.482 1.00 55.88 89 HIS A N 1
ATOM 724 C CA . HIS A 1 89 ? 9.862 2.182 -22.508 1.00 55.88 89 HIS A CA 1
ATOM 725 C C . HIS A 1 89 ? 10.310 3.620 -22.755 1.00 55.88 89 HIS A C 1
ATOM 727 O O . HIS A 1 89 ? 9.480 4.494 -23.005 1.00 55.88 89 HIS A O 1
ATOM 733 N N . LYS A 1 90 ? 11.619 3.878 -22.699 1.00 47.03 90 LYS A N 1
ATOM 734 C CA . LYS A 1 90 ? 12.164 5.141 -23.197 1.00 47.03 90 LYS A CA 1
ATOM 735 C C . LYS A 1 90 ? 12.025 5.092 -24.723 1.00 47.03 90 LYS A C 1
ATOM 737 O O . LYS A 1 90 ? 12.776 4.380 -25.382 1.00 47.03 90 LYS A O 1
ATOM 742 N N . LEU A 1 91 ? 11.018 5.765 -25.280 1.00 40.94 91 LEU A N 1
ATOM 743 C CA . LEU A 1 91 ? 10.965 6.032 -26.717 1.00 40.94 91 LEU A CA 1
ATOM 744 C C . LEU A 1 91 ? 12.127 6.981 -27.02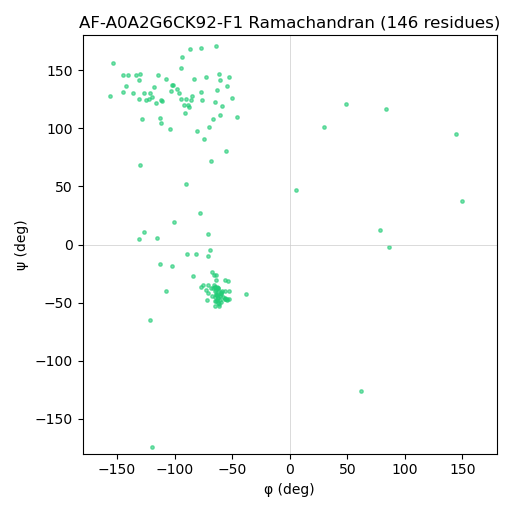1 1.00 40.94 91 LEU A C 1
ATOM 746 O O . LEU A 1 91 ? 12.119 8.137 -26.602 1.00 40.94 91 LEU A O 1
ATOM 750 N N . SER A 1 92 ? 13.161 6.468 -27.683 1.00 42.59 92 SER A N 1
ATOM 751 C CA . SER A 1 92 ? 14.315 7.240 -28.145 1.00 42.59 92 SER A CA 1
ATOM 752 C C . SER A 1 92 ? 13.892 8.190 -29.272 1.00 42.59 92 SER A C 1
ATOM 754 O O . SER A 1 92 ? 14.191 7.931 -30.433 1.00 42.59 92 SER A O 1
ATOM 756 N N . PHE A 1 93 ? 13.146 9.252 -28.956 1.00 38.38 93 PHE A N 1
ATOM 757 C CA . PHE A 1 93 ? 12.743 10.271 -29.934 1.00 38.38 93 PHE A CA 1
ATOM 758 C C . PHE A 1 93 ? 13.327 11.663 -29.660 1.00 38.38 93 PHE A C 1
ATOM 760 O O . PHE A 1 93 ? 13.017 12.608 -30.372 1.00 38.38 93 PHE A O 1
ATOM 767 N N . ALA A 1 94 ? 14.216 11.811 -28.675 1.00 39.69 94 ALA A N 1
ATOM 768 C CA . ALA A 1 94 ? 14.865 13.088 -28.398 1.00 39.69 94 ALA A CA 1
ATOM 769 C C . ALA A 1 94 ? 16.390 12.930 -28.332 1.00 39.69 94 ALA A C 1
ATOM 771 O O . ALA A 1 94 ? 16.910 12.357 -27.381 1.00 39.69 94 ALA A O 1
ATOM 772 N N . MET A 1 95 ? 17.047 13.458 -29.369 1.00 36.00 95 MET A N 1
ATOM 773 C CA . MET A 1 95 ? 18.426 13.960 -29.456 1.00 36.00 95 MET A CA 1
ATOM 774 C C . MET A 1 95 ? 19.582 13.079 -28.919 1.00 36.00 95 MET A C 1
ATOM 776 O O . MET A 1 95 ? 19.674 12.839 -27.714 1.00 36.00 95 MET A O 1
ATOM 780 N N . PRO A 1 96 ? 20.576 12.709 -29.754 1.00 39.72 96 PRO A N 1
ATOM 781 C CA . PRO A 1 96 ? 21.812 12.110 -29.269 1.00 39.72 96 PRO A CA 1
ATOM 782 C C . PRO A 1 96 ? 22.677 13.200 -28.619 1.00 39.72 96 PRO A C 1
ATOM 784 O O . PRO A 1 96 ? 23.486 13.853 -29.271 1.00 39.72 96 PRO A O 1
ATOM 787 N N . ARG A 1 97 ? 22.514 13.415 -27.313 1.00 39.03 97 ARG A N 1
ATOM 788 C CA . ARG A 1 97 ? 23.560 14.026 -26.486 1.00 39.03 97 ARG A CA 1
ATOM 789 C C . ARG A 1 97 ? 24.210 12.923 -25.664 1.00 39.03 97 ARG A C 1
ATOM 791 O O . ARG A 1 97 ? 23.647 12.451 -24.687 1.00 39.03 97 ARG A O 1
ATOM 798 N N . SER A 1 98 ? 25.362 12.491 -26.165 1.00 43.59 98 SER A N 1
ATOM 799 C CA . SER A 1 98 ? 26.519 11.957 -25.442 1.00 43.59 98 SER A CA 1
ATOM 800 C C . SER A 1 98 ? 26.225 11.222 -24.125 1.00 43.59 98 SER A C 1
ATOM 802 O O . SER A 1 98 ? 26.102 11.853 -23.080 1.00 43.59 98 SER A O 1
ATOM 804 N N . GLY A 1 99 ? 26.229 9.885 -24.146 1.00 37.97 99 GLY A N 1
ATOM 805 C CA . GLY A 1 99 ? 26.388 9.087 -22.923 1.00 37.97 99 GLY A CA 1
ATOM 806 C C . GLY A 1 99 ? 25.593 7.783 -22.892 1.00 37.97 99 GLY A C 1
ATOM 807 O O . GLY A 1 99 ? 24.429 7.780 -22.521 1.00 37.97 99 GLY A O 1
ATOM 808 N N . LYS A 1 100 ? 26.259 6.690 -23.286 1.00 36.69 100 LYS A N 1
ATOM 809 C CA . LYS A 1 100 ? 26.130 5.261 -22.905 1.00 36.69 100 LYS A CA 1
ATOM 810 C C . LYS A 1 100 ? 24.996 4.778 -21.957 1.00 36.69 100 LYS A C 1
ATOM 812 O O . LYS A 1 100 ? 25.249 3.944 -21.096 1.00 36.69 100 LYS A O 1
ATOM 817 N N . GLU A 1 101 ? 23.741 5.170 -22.144 1.00 43.00 101 GLU A N 1
ATOM 818 C CA . GLU A 1 101 ? 22.589 4.489 -21.526 1.00 43.00 101 GLU A CA 1
ATOM 819 C C . GLU A 1 101 ? 21.512 4.185 -22.573 1.00 43.00 101 GLU A C 1
ATOM 821 O O . GLU A 1 101 ? 20.421 4.760 -22.598 1.00 43.00 101 GLU A O 1
ATOM 826 N N . GLU A 1 102 ? 21.831 3.261 -23.479 1.00 42.97 102 GLU A N 1
ATOM 827 C CA . GLU A 1 102 ? 20.866 2.713 -24.427 1.00 42.97 102 GLU A CA 1
ATOM 828 C C . GLU A 1 102 ? 19.926 1.695 -23.744 1.00 42.97 102 GLU A C 1
ATOM 830 O O . GLU A 1 102 ? 20.351 0.700 -23.157 1.00 42.97 102 GLU A O 1
ATOM 835 N N . GLY A 1 103 ? 18.612 1.929 -23.855 1.00 51.19 103 GLY A N 1
ATOM 836 C CA . GLY A 1 103 ? 17.609 0.865 -24.013 1.00 51.19 103 GLY A CA 1
ATOM 837 C C . GLY A 1 103 ? 17.013 0.159 -22.785 1.00 51.19 103 GLY A C 1
ATOM 838 O O . GLY A 1 103 ? 16.134 -0.683 -22.978 1.00 51.19 103 GLY A O 1
ATOM 839 N N . GLN A 1 104 ? 17.404 0.452 -21.538 1.00 49.25 104 GLN A N 1
ATOM 840 C CA . GLN A 1 104 ? 16.803 -0.248 -20.386 1.00 49.25 104 GLN A CA 1
ATOM 841 C C . GLN A 1 104 ? 15.389 0.276 -20.044 1.00 49.25 104 GLN A C 1
ATOM 843 O O . GLN A 1 104 ? 15.204 1.489 -19.912 1.00 49.25 104 GLN A O 1
ATOM 848 N N . PRO A 1 105 ? 14.378 -0.605 -19.867 1.00 55.09 105 PRO A N 1
ATOM 849 C CA . PRO A 1 105 ? 13.041 -0.189 -19.450 1.00 55.09 105 PRO A CA 1
ATOM 850 C C . PRO A 1 105 ? 13.075 0.436 -18.048 1.00 55.09 105 PRO A C 1
ATOM 852 O O . PRO A 1 105 ? 13.655 -0.122 -17.113 1.00 55.09 105 PRO A O 1
ATOM 855 N N . VAL A 1 106 ? 12.423 1.589 -17.896 1.00 60.50 106 VAL A N 1
ATOM 856 C CA . VAL A 1 106 ? 12.336 2.320 -16.627 1.00 60.50 106 VAL A CA 1
ATOM 857 C C . VAL A 1 106 ? 11.130 1.802 -15.848 1.00 60.50 106 VAL A C 1
ATOM 859 O O . VAL A 1 106 ? 9.995 1.885 -16.312 1.00 60.50 106 VAL A O 1
ATOM 862 N N . LEU A 1 107 ? 11.365 1.269 -14.649 1.00 59.69 107 LEU A N 1
ATOM 863 C CA . LEU A 1 107 ? 10.302 0.819 -13.747 1.00 59.69 107 LEU A CA 1
ATOM 864 C C . LEU A 1 107 ? 9.922 1.964 -12.801 1.00 59.69 107 LEU A C 1
ATOM 866 O O . LEU A 1 107 ? 10.769 2.416 -12.026 1.00 59.69 107 LEU A O 1
ATOM 870 N N . ARG A 1 108 ? 8.661 2.406 -12.819 1.00 65.56 108 ARG A N 1
ATOM 871 C CA . ARG A 1 108 ? 8.135 3.424 -11.888 1.00 65.56 108 ARG A CA 1
ATOM 872 C C . ARG A 1 108 ? 7.009 2.875 -11.019 1.00 65.56 108 ARG A C 1
ATOM 874 O O . ARG A 1 108 ? 6.163 2.130 -11.511 1.00 65.56 108 ARG A O 1
ATOM 881 N N . ALA A 1 109 ? 7.063 3.181 -9.730 1.00 63.34 109 ALA A N 1
ATOM 882 C CA . ALA A 1 109 ? 5.942 2.985 -8.831 1.00 63.34 109 ALA A CA 1
ATOM 883 C C . ALA A 1 109 ? 5.029 4.199 -8.986 1.00 63.34 109 ALA A C 1
ATOM 885 O O . ALA A 1 109 ? 5.508 5.308 -9.184 1.00 63.34 109 ALA A O 1
ATOM 886 N N . GLU A 1 110 ? 3.726 3.992 -8.932 1.00 71.31 110 GLU A N 1
ATOM 887 C CA . GLU A 1 110 ? 2.742 5.066 -8.891 1.00 71.31 110 GLU A CA 1
ATOM 888 C C . GLU A 1 110 ? 1.849 4.832 -7.690 1.00 71.31 110 GLU A C 1
ATOM 890 O O . GLU A 1 110 ? 1.358 3.715 -7.501 1.00 71.31 110 GLU A O 1
ATOM 895 N N . VAL A 1 111 ? 1.667 5.881 -6.895 1.00 68.88 111 VAL A N 1
ATOM 896 C CA . VAL A 1 111 ? 0.732 5.883 -5.777 1.00 68.88 111 VAL A CA 1
ATOM 897 C C . VAL A 1 111 ? -0.571 6.481 -6.288 1.00 68.88 111 VAL A C 1
ATOM 899 O O . VAL A 1 111 ? -0.582 7.574 -6.862 1.00 68.88 111 VAL A O 1
ATOM 902 N N . MET A 1 112 ? -1.664 5.741 -6.126 1.00 66.81 112 MET A N 1
ATOM 903 C CA . MET A 1 112 ? -3.002 6.231 -6.435 1.00 66.81 112 MET A CA 1
ATOM 904 C C . MET A 1 112 ? -3.806 6.272 -5.143 1.00 66.81 112 MET A C 1
ATOM 906 O O . MET A 1 112 ? 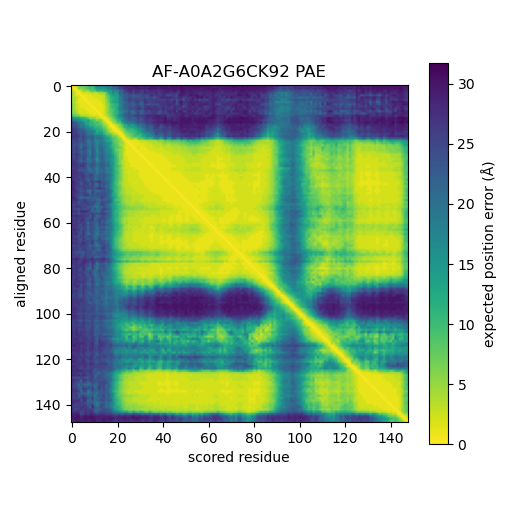-3.993 5.242 -4.483 1.00 66.81 112 MET A O 1
ATOM 910 N N . LEU A 1 113 ? -4.282 7.468 -4.830 1.00 69.88 113 LEU A N 1
ATOM 911 C CA . LEU A 1 113 ? -5.329 7.737 -3.854 1.00 69.88 113 LEU A CA 1
ATOM 912 C C . LEU A 1 113 ? -6.661 7.775 -4.609 1.00 69.88 113 LEU A C 1
ATOM 914 O O . LEU A 1 113 ? -6.648 7.902 -5.834 1.00 69.88 113 LEU A O 1
ATOM 918 N N . LYS A 1 114 ? -7.782 7.626 -3.892 1.00 57.19 114 LYS A N 1
ATOM 919 C CA . LYS A 1 114 ? -9.130 7.375 -4.444 1.00 57.19 114 LYS A CA 1
ATOM 920 C C . LYS A 1 114 ? -9.437 8.132 -5.749 1.00 57.19 114 LYS A C 1
ATOM 922 O O . LYS A 1 114 ? -9.877 7.478 -6.689 1.00 57.19 114 LYS A O 1
ATOM 927 N N . ASP A 1 115 ? -9.061 9.411 -5.849 1.00 48.16 115 ASP A N 1
ATOM 928 C CA . ASP A 1 115 ? -9.252 10.231 -7.055 1.00 48.16 115 ASP A CA 1
ATOM 929 C C . ASP A 1 115 ? -7.996 11.008 -7.518 1.00 48.16 115 ASP A C 1
ATOM 931 O O . ASP A 1 115 ? -8.026 11.725 -8.520 1.00 48.16 115 ASP A O 1
ATOM 935 N N . VAL A 1 116 ? -6.839 10.810 -6.865 1.00 56.22 116 VAL A N 1
ATOM 936 C CA . VAL A 1 116 ? -5.588 11.524 -7.186 1.00 56.22 116 VAL A CA 1
ATOM 937 C C . VAL A 1 116 ? -4.435 10.570 -7.478 1.00 56.22 116 VAL A C 1
ATOM 939 O O . VAL A 1 116 ? -4.040 9.727 -6.669 1.00 56.22 116 VAL A O 1
ATOM 942 N N . ARG A 1 117 ? -3.839 10.751 -8.661 1.00 53.34 117 ARG A N 1
ATOM 943 C CA . ARG A 1 117 ? -2.594 10.096 -9.069 1.00 53.34 117 ARG A CA 1
ATOM 944 C C . ARG A 1 117 ? -1.415 10.976 -8.681 1.00 53.34 117 ARG A C 1
ATOM 946 O O . ARG A 1 117 ? -1.209 12.023 -9.290 1.00 53.34 117 ARG A O 1
ATOM 953 N N . LYS A 1 118 ? -0.597 10.515 -7.737 1.00 59.59 118 LYS A N 1
ATOM 954 C CA . LYS A 1 118 ? 0.721 11.105 -7.483 1.00 59.59 118 LYS A CA 1
ATOM 955 C C . LYS A 1 118 ? 1.745 10.374 -8.356 1.00 59.59 118 LYS A C 1
ATOM 957 O O . LYS A 1 118 ? 1.813 9.140 -8.359 1.00 59.59 118 LYS A O 1
ATOM 962 N N . GLU A 1 119 ? 2.506 11.116 -9.169 1.00 55.31 119 GLU A N 1
ATOM 963 C CA . GLU A 1 119 ? 3.626 10.527 -9.913 1.00 55.31 119 GLU A CA 1
ATOM 964 C C . GLU A 1 119 ? 4.629 9.961 -8.903 1.00 55.31 119 GLU A C 1
ATOM 966 O O . GLU A 1 119 ? 5.235 10.702 -8.136 1.00 55.31 119 GLU A O 1
ATOM 971 N N . GLY A 1 120 ? 4.758 8.635 -8.853 1.00 52.88 120 GLY A N 1
ATOM 972 C CA . GLY A 1 120 ? 5.574 7.984 -7.835 1.00 52.88 120 GLY A CA 1
ATOM 973 C C . GLY A 1 120 ? 7.053 7.859 -8.212 1.00 52.88 120 GLY A C 1
ATOM 974 O O . GLY A 1 120 ? 7.479 8.071 -9.355 1.00 52.88 120 GLY A O 1
ATOM 975 N N . ALA A 1 121 ? 7.844 7.491 -7.203 1.00 53.84 121 ALA A N 1
ATOM 976 C CA . ALA A 1 121 ? 9.278 7.230 -7.301 1.00 53.84 121 ALA A CA 1
ATOM 977 C C . ALA A 1 121 ? 9.601 6.018 -8.206 1.00 53.84 121 ALA A C 1
ATOM 979 O O . ALA A 1 121 ? 8.724 5.248 -8.615 1.00 53.84 121 ALA A O 1
ATOM 980 N N . LYS A 1 122 ? 10.880 5.786 -8.538 1.00 56.47 122 LYS A N 1
ATOM 981 C CA . LYS A 1 122 ? 11.266 4.563 -9.272 1.00 56.47 122 LYS A CA 1
ATOM 982 C C . LYS A 1 122 ? 10.898 3.325 -8.435 1.00 56.47 122 LYS A C 1
ATOM 984 O O . LYS A 1 122 ? 11.125 3.309 -7.232 1.00 56.47 122 LYS A O 1
ATOM 989 N N . VAL A 1 123 ? 10.409 2.241 -9.064 1.00 53.72 123 VAL A N 1
ATOM 990 C CA . VAL A 1 123 ? 10.029 0.979 -8.359 1.00 53.72 123 VAL A CA 1
ATOM 991 C C . VAL A 1 123 ? 11.164 0.443 -7.486 1.00 53.72 123 VAL A C 1
ATOM 993 O O . VAL A 1 123 ? 10.924 -0.179 -6.458 1.00 53.72 123 VAL A O 1
ATOM 996 N N . LYS A 1 124 ? 12.416 0.671 -7.901 1.00 53.19 124 LYS A N 1
ATOM 997 C CA . LYS A 1 124 ? 13.606 0.230 -7.166 1.00 53.19 124 LYS A CA 1
ATOM 998 C C . LYS A 1 124 ? 13.866 1.004 -5.866 1.00 53.19 124 LYS A C 1
ATOM 1000 O O . LYS A 1 124 ? 14.740 0.583 -5.120 1.00 53.19 124 LYS A O 1
ATOM 1005 N N . GLU A 1 125 ? 13.153 2.096 -5.609 1.00 61.53 125 GLU A N 1
ATOM 1006 C CA . GLU A 1 125 ? 13.465 3.038 -4.529 1.00 61.53 125 GLU A CA 1
ATOM 1007 C C . GLU A 1 125 ? 12.414 3.048 -3.410 1.00 61.53 125 GLU A C 1
ATOM 1009 O O . GLU A 1 125 ? 12.744 3.471 -2.314 1.00 61.53 125 GLU A O 1
ATOM 1014 N N . MET A 1 126 ? 11.192 2.530 -3.605 1.00 71.94 126 MET A N 1
ATOM 1015 C CA . MET A 1 126 ? 10.202 2.460 -2.515 1.00 71.94 126 MET A CA 1
ATOM 1016 C C . MET A 1 126 ? 10.455 1.262 -1.592 1.00 71.94 126 MET A C 1
ATOM 1018 O O . MET A 1 126 ? 10.046 0.127 -1.876 1.00 71.94 126 MET A O 1
ATOM 1022 N N . THR A 1 127 ? 11.124 1.533 -0.472 1.00 84.25 127 THR A N 1
ATOM 1023 C CA . THR A 1 127 ? 11.286 0.585 0.637 1.00 84.25 127 THR A CA 1
ATOM 1024 C C . THR A 1 127 ? 10.009 0.480 1.473 1.00 84.25 127 THR A C 1
ATOM 1026 O O . THR A 1 127 ? 9.089 1.290 1.346 1.00 84.25 127 THR A O 1
ATOM 1029 N N . ARG A 1 128 ? 9.963 -0.508 2.373 1.00 90.38 128 ARG A N 1
ATOM 1030 C CA . ARG A 1 128 ? 8.894 -0.650 3.370 1.00 90.38 128 ARG A CA 1
ATOM 1031 C C . ARG A 1 128 ? 8.693 0.642 4.168 1.00 90.38 128 ARG A C 1
ATOM 1033 O O . ARG A 1 128 ? 7.568 1.094 4.324 1.00 90.38 128 ARG A O 1
ATOM 1040 N N . GLU A 1 129 ? 9.775 1.246 4.648 1.00 88.50 129 GLU A N 1
ATOM 1041 C CA . GLU A 1 129 ? 9.751 2.443 5.496 1.00 88.50 129 GLU A CA 1
ATOM 1042 C C . GLU A 1 129 ? 9.191 3.649 4.740 1.00 88.50 129 GLU A C 1
ATOM 1044 O O . GLU A 1 129 ? 8.451 4.446 5.312 1.00 88.50 129 GLU A O 1
ATOM 1049 N N . MET A 1 130 ? 9.506 3.761 3.446 1.00 86.06 130 MET A N 1
ATOM 1050 C CA . MET A 1 130 ? 8.944 4.799 2.586 1.00 86.06 130 MET A CA 1
ATOM 1051 C C . MET A 1 130 ? 7.448 4.596 2.367 1.00 86.06 130 MET A C 1
ATOM 1053 O O . MET A 1 130 ? 6.702 5.556 2.493 1.00 86.06 130 MET A O 1
ATOM 1057 N N . ILE A 1 131 ? 7.004 3.360 2.107 1.00 88.69 131 ILE A N 1
ATOM 1058 C CA . ILE A 1 131 ? 5.575 3.039 1.954 1.00 88.69 131 ILE A CA 1
ATOM 1059 C C . ILE A 1 131 ? 4.808 3.365 3.240 1.00 88.69 131 ILE A C 1
ATOM 1061 O O . ILE A 1 131 ? 3.737 3.955 3.177 1.00 88.69 131 ILE A O 1
ATOM 1065 N N . LEU A 1 132 ? 5.356 3.008 4.407 1.00 90.69 132 LEU A N 1
ATOM 1066 C CA . LEU A 1 132 ? 4.737 3.317 5.698 1.00 90.69 132 LEU A CA 1
ATOM 1067 C C . LEU A 1 132 ? 4.635 4.824 5.931 1.00 90.69 132 LEU A C 1
ATOM 1069 O O . LEU A 1 132 ? 3.576 5.308 6.312 1.00 90.69 132 LEU A O 1
ATOM 1073 N N . ARG A 1 133 ? 5.724 5.564 5.702 1.00 88.94 133 ARG A N 1
ATOM 1074 C CA . ARG A 1 133 ? 5.747 7.018 5.898 1.00 88.94 133 ARG A CA 1
ATOM 1075 C C . ARG A 1 133 ? 4.769 7.729 4.969 1.00 88.94 133 ARG A C 1
ATOM 1077 O O . ARG A 1 133 ? 4.051 8.605 5.430 1.00 88.94 133 ARG A O 1
ATOM 1084 N N . ASP A 1 134 ? 4.758 7.343 3.697 1.00 88.12 134 ASP A N 1
ATOM 1085 C CA . ASP A 1 134 ? 3.856 7.895 2.688 1.00 88.12 134 ASP A CA 1
ATOM 1086 C C . ASP A 1 134 ? 2.398 7.621 3.072 1.00 88.12 1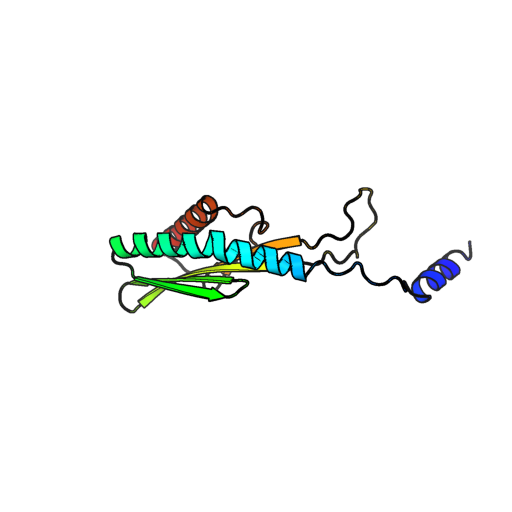34 ASP A C 1
ATOM 1088 O O . ASP A 1 134 ? 1.626 8.556 3.234 1.00 88.12 134 ASP A 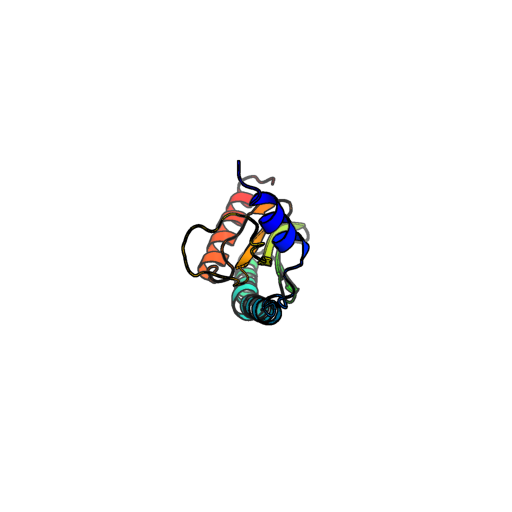O 1
ATOM 1092 N N . PHE A 1 135 ? 2.053 6.364 3.378 1.00 90.94 135 PHE A N 1
ATOM 1093 C CA . PHE A 1 135 ? 0.714 6.001 3.847 1.00 90.94 135 PHE A CA 1
ATOM 1094 C C . PHE A 1 135 ? 0.270 6.819 5.068 1.00 90.94 135 PHE A C 1
ATOM 1096 O O . PHE A 1 135 ? -0.854 7.308 5.096 1.00 90.94 135 PHE A O 1
ATOM 1103 N N . LEU A 1 136 ? 1.133 6.961 6.081 1.00 91.81 136 LEU A N 1
ATOM 1104 C CA . LEU A 1 136 ? 0.805 7.709 7.297 1.00 91.81 136 LEU A CA 1
ATOM 1105 C C . LEU A 1 136 ? 0.595 9.199 7.020 1.00 91.81 136 LEU A C 1
ATOM 1107 O O . LEU A 1 136 ? -0.317 9.774 7.602 1.00 91.81 136 LEU A O 1
ATOM 1111 N N . GLY A 1 137 ? 1.407 9.799 6.145 1.00 87.75 137 GLY A N 1
ATOM 1112 C CA . GLY A 1 137 ? 1.230 11.188 5.724 1.00 87.75 137 GLY A CA 1
ATOM 1113 C C . GLY A 1 137 ? -0.114 11.391 5.032 1.00 87.75 137 GLY A C 1
ATOM 1114 O O . GLY A 1 137 ? -0.921 12.191 5.486 1.00 87.75 137 GLY A O 1
ATOM 1115 N N . GLU A 1 138 ? -0.409 10.584 4.011 1.00 86.56 138 GLU A N 1
ATOM 1116 C CA . GLU A 1 138 ? -1.665 10.700 3.257 1.00 86.56 138 GLU A CA 1
ATOM 1117 C C . GLU A 1 138 ? -2.904 10.422 4.121 1.00 86.56 138 GLU A C 1
ATOM 1119 O O . GLU A 1 138 ? -3.951 11.043 3.944 1.00 86.56 138 GLU A O 1
ATOM 1124 N N . TYR A 1 139 ? -2.809 9.481 5.061 1.00 89.06 139 TYR A N 1
ATOM 1125 C CA . TYR A 1 139 ? -3.921 9.164 5.952 1.00 89.06 139 TYR A CA 1
ATOM 1126 C C . TYR A 1 139 ? -4.122 10.234 7.037 1.00 89.06 139 TYR A C 1
ATOM 1128 O O . TYR A 1 139 ? -5.264 10.522 7.394 1.00 89.06 139 TYR A O 1
ATOM 1136 N N . ALA A 1 140 ? -3.044 10.853 7.532 1.00 88.38 140 ALA A N 1
ATOM 1137 C CA . ALA A 1 140 ? -3.126 12.001 8.435 1.00 88.38 140 ALA A CA 1
ATOM 1138 C C . ALA A 1 140 ? -3.765 13.211 7.737 1.00 88.38 140 ALA A C 1
ATOM 1140 O O . ALA A 1 140 ? -4.745 13.748 8.249 1.00 88.38 140 ALA A O 1
ATOM 1141 N N . ASP A 1 141 ? -3.296 13.553 6.533 1.00 85.62 141 ASP A N 1
ATOM 1142 C CA 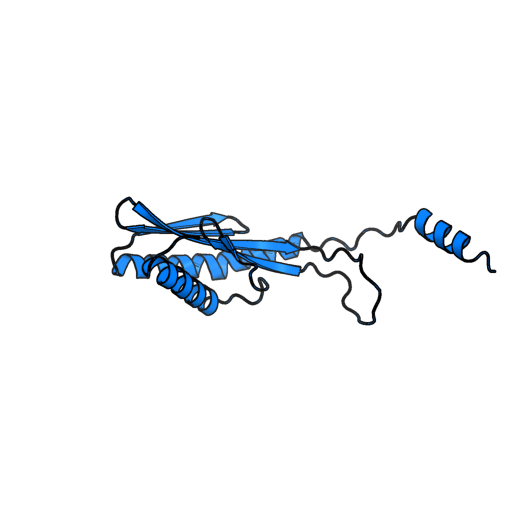. ASP A 1 141 ? -3.864 14.634 5.717 1.00 85.62 141 ASP A CA 1
ATOM 1143 C C . ASP A 1 141 ? -5.366 14.409 5.462 1.00 85.62 141 ASP A C 1
ATOM 1145 O O . ASP A 1 141 ? -6.175 15.337 5.529 1.00 85.62 141 ASP A O 1
ATOM 1149 N N . TRP A 1 142 ? -5.769 13.156 5.213 1.00 86.75 142 TRP A N 1
ATOM 1150 C CA . TRP A 1 142 ? -7.177 12.801 5.045 1.00 86.75 142 TRP A CA 1
ATOM 1151 C C . TRP A 1 142 ? -8.008 13.042 6.321 1.00 86.75 142 TRP A C 1
ATOM 1153 O O . TRP A 1 142 ? -9.108 13.600 6.232 1.00 86.75 142 TRP A O 1
ATOM 1163 N N . LEU A 1 143 ? -7.491 12.663 7.499 1.00 86.12 143 LEU A N 1
ATOM 1164 C CA . LEU A 1 143 ? -8.173 12.825 8.794 1.00 86.12 143 LEU A CA 1
ATOM 1165 C C . LEU A 1 143 ? -8.404 14.296 9.174 1.00 86.12 143 LEU A C 1
ATOM 1167 O O . LEU A 1 143 ? -9.387 14.594 9.852 1.00 86.12 143 LEU A O 1
ATOM 1171 N N . GLU A 1 144 ? -7.527 15.206 8.748 1.00 86.25 144 GLU A N 1
ATOM 1172 C CA . GLU A 1 144 ? -7.568 16.620 9.139 1.00 86.25 144 GLU A CA 1
ATOM 1173 C C . GLU A 1 144 ? -8.573 17.481 8.339 1.00 86.25 144 GLU A C 1
ATOM 1175 O O . GLU A 1 144 ? -8.842 18.613 8.741 1.00 86.25 144 GLU A O 1
ATOM 1180 N N . GLY A 1 145 ? -9.211 16.967 7.271 1.00 67.00 145 GLY A N 1
ATOM 1181 C CA . GLY A 1 145 ? -10.314 17.685 6.595 1.00 67.00 145 GLY A CA 1
ATOM 1182 C C . GLY A 1 145 ? -10.491 17.451 5.087 1.00 67.00 145 GLY A C 1
ATOM 1183 O O . GLY A 1 145 ? -10.807 18.390 4.359 1.00 67.00 145 GLY A O 1
ATOM 1184 N N . GLY A 1 146 ? -10.269 16.227 4.600 1.00 62.44 146 GLY A N 1
ATOM 1185 C CA . GLY A 1 146 ? -10.022 15.923 3.185 1.00 62.44 146 GLY A CA 1
ATOM 1186 C C . GLY A 1 146 ? -11.098 16.248 2.124 1.00 62.44 146 GLY A C 1
ATOM 1187 O O . GLY A 1 146 ? -12.301 16.061 2.303 1.00 62.44 146 GLY A O 1
ATOM 1188 N N . SER A 1 147 ? -10.616 16.608 0.929 1.00 43.69 147 SER A N 1
ATOM 1189 C CA . SER A 1 147 ? -11.080 16.090 -0.370 1.00 43.69 147 SER A CA 1
ATOM 1190 C C . SER A 1 147 ? -9.959 16.250 -1.399 1.00 43.69 147 SER A C 1
ATOM 1192 O O . SER A 1 147 ? -9.384 17.327 -1.573 1.00 43.69 147 SER A O 1
ATOM 1194 N N . HIS A 1 148 ? -9.647 15.155 -2.068 1.00 45.62 148 HIS A N 1
ATOM 1195 C CA . HIS A 1 148 ? -8.884 15.090 -3.301 1.00 45.62 148 HIS A CA 1
ATOM 1196 C C . HIS A 1 148 ? -9.703 14.224 -4.240 1.00 45.62 148 HIS A C 1
ATOM 1198 O O . HIS A 1 148 ? -10.141 13.157 -3.753 1.00 45.62 148 HIS A O 1
#

pLDDT: mean 73.2, std 19.83, range [36.0, 97.19]

Sequence (148 aa):
MSEQWRDELRELLAGRSGPPPKSNLAEGRRRVAKWISKTVAPTFKELRGELQKHGRSAVIERGDYYAAIRVFNGEREEFSYSIRGRIYHKLSFAMPRSGKEEGQPVLRAEVMLKDVRKEGAKVKEMTREMILRDFLGEYADWLEGGSH

Secondary structure (DSSP, 8-state):
--THHHHHHHHHHS---SPPP--THHHHHHHHHHHIIIIIHHHHHHHHHHHHHTT-EEEEEEETTEEEEEEEETTEEEEEEEEEEEEE-----S---S-----PPEEEEEEEESS-EE-PPBTTT--HHHHHHHHHHHHHHHHTT---

Solvent-acce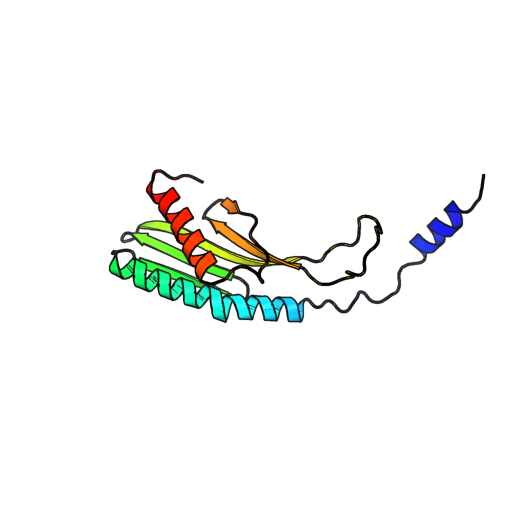ssible surface area (backbone atoms only — not comparable to full-atom values): 8802 Å² total; per-residue (Å²): 135,80,73,62,68,59,56,55,51,46,59,65,70,68,50,86,86,60,82,73,76,79,73,62,55,67,58,52,49,52,52,38,28,49,44,41,66,72,36,51,52,54,47,51,51,52,50,34,57,52,39,43,77,74,70,26,50,57,51,76,49,76,58,64,46,32,39,34,40,37,34,21,57,80,92,44,78,75,49,47,47,29,43,34,56,43,79,42,74,79,75,90,80,74,77,96,73,86,75,98,75,83,86,71,70,48,51,30,27,32,38,38,39,88,72,43,77,49,90,42,59,47,51,93,67,69,47,58,69,52,52,51,52,49,52,52,50,57,51,49,56,44,74,76,72,62,86,105

Mean predicted aligned error: 13.05 Å